Protein AF-A0A4Z1FNQ2-F1 (afdb_monomer)

Mean predicted aligned error: 9.18 Å

Organism: NCBI:txid278948

Sequence (70 aa):
MGQAFSGPDAFKWLRFTPKATAVLQANPFLFVQLILVLIGLFVLGGIAFWIHYETNKPYAKPKVKKDAKK

pLDDT: mean 84.08, std 12.72, range [43.75, 98.56]

Solvent-accessible surface area (backbone atoms only — not comparable to full-atom values): 4345 Å² total; per-residue (Å²): 130,68,77,83,51,51,69,96,66,38,66,53,92,72,67,60,53,72,68,58,42,50,55,42,49,76,42,51,64,58,55,55,49,51,53,52,50,51,52,51,50,51,52,52,52,50,51,53,48,50,50,52,56,61,70,41,55,86,72,54,73,81,77,78,60,81,75,80,77,118

Foldseek 3Di:
DDPQLDDDCRCVVVVDDPVVSVVCSVPVVVVVVVVVVVVVVVVVVVVVVVCVVVVCVVVDDPDPDPVVPD

Secondary structure (DSSP, 8-state):
--GGG-STTTTGGGT--HHHHHHHHHSHHHHHHHHHHHHHHHHHHHHHHHHHHHHHGGG------GGG--

Structure (mmCIF, N/CA/C/O backbone):
data_AF-A0A4Z1FNQ2-F1
#
_entry.id   AF-A0A4Z1FNQ2-F1
#
loop_
_atom_site.group_PDB
_atom_site.id
_atom_site.type_symbol
_atom_site.label_atom_id
_atom_site.label_alt_id
_atom_site.label_comp_id
_atom_site.label_asym_id
_atom_site.label_entity_id
_atom_site.label_seq_id
_atom_site.pdbx_PDB_ins_code
_atom_site.Cartn_x
_atom_site.Cartn_y
_atom_site.Cartn_z
_atom_site.occupancy
_atom_site.B_iso_or_equiv
_atom_site.auth_seq_id
_atom_site.auth_comp_id
_atom_site.auth_asym_id
_atom_site.auth_atom_id
_atom_site.pdbx_PDB_model_num
ATOM 1 N N . MET A 1 1 ? 15.933 10.557 -14.057 1.00 52.69 1 MET A N 1
ATOM 2 C CA . MET A 1 1 ? 15.107 9.662 -13.215 1.00 52.69 1 MET A CA 1
ATOM 3 C C . MET A 1 1 ? 16.037 8.917 -12.272 1.00 52.69 1 MET A C 1
ATOM 5 O O . MET A 1 1 ? 17.121 8.556 -12.710 1.00 52.69 1 MET A O 1
ATOM 9 N N . GLY A 1 2 ? 15.689 8.808 -10.986 1.00 60.38 2 GLY A N 1
ATOM 10 C CA . GLY A 1 2 ? 16.595 8.287 -9.955 1.00 60.38 2 GLY A CA 1
ATOM 11 C C . GLY A 1 2 ? 17.091 6.870 -10.257 1.00 60.38 2 GLY A C 1
ATOM 12 O O . GLY A 1 2 ? 16.358 6.061 -10.821 1.00 60.38 2 GLY A O 1
ATOM 13 N N . GLN A 1 3 ? 18.325 6.581 -9.847 1.00 63.53 3 GLN A N 1
ATOM 14 C CA . GLN A 1 3 ? 19.044 5.314 -10.052 1.00 63.53 3 GLN A CA 1
ATOM 15 C C . GLN A 1 3 ? 18.258 4.063 -9.596 1.00 63.53 3 GLN A C 1
ATOM 17 O O . GLN A 1 3 ? 18.529 2.961 -10.052 1.00 63.53 3 GLN A O 1
ATOM 22 N N . ALA A 1 4 ? 17.251 4.236 -8.734 1.00 67.69 4 ALA A N 1
ATOM 23 C CA . ALA A 1 4 ? 16.403 3.173 -8.196 1.00 67.69 4 ALA A CA 1
ATOM 24 C C . ALA A 1 4 ? 15.474 2.493 -9.225 1.00 67.69 4 ALA A C 1
ATOM 26 O O . ALA A 1 4 ? 15.019 1.378 -8.982 1.00 67.69 4 ALA A O 1
ATOM 27 N N . PHE A 1 5 ? 15.177 3.145 -10.356 1.00 74.12 5 PHE A N 1
ATOM 28 C CA . PHE A 1 5 ? 14.240 2.631 -11.369 1.00 74.12 5 PHE A CA 1
ATOM 29 C C . PHE A 1 5 ? 14.898 2.322 -12.717 1.00 74.12 5 PHE A C 1
ATOM 31 O O . PHE A 1 5 ? 14.203 2.020 -13.684 1.00 74.12 5 PHE A O 1
ATOM 38 N N . SER A 1 6 ? 16.223 2.401 -12.813 1.00 75.62 6 SER A N 1
ATOM 39 C CA . SER A 1 6 ? 16.964 2.206 -14.059 1.00 75.62 6 SER A CA 1
ATOM 40 C C . SER A 1 6 ? 17.915 1.010 -13.981 1.00 75.62 6 SER A C 1
ATOM 42 O O . SER A 1 6 ? 18.327 0.584 -12.907 1.00 75.62 6 SER A O 1
ATOM 44 N N . GLY A 1 7 ? 18.256 0.458 -15.148 1.00 78.31 7 GLY A N 1
ATOM 45 C CA . GLY A 1 7 ? 19.231 -0.625 -15.290 1.00 78.31 7 GLY A CA 1
ATOM 46 C C . GLY A 1 7 ? 18.630 -2.037 -15.399 1.00 78.31 7 GLY A C 1
ATOM 47 O O . GLY A 1 7 ? 17.436 -2.227 -15.170 1.00 78.31 7 GLY A O 1
ATOM 48 N N . PRO A 1 8 ? 19.445 -3.041 -15.773 1.00 73.12 8 PRO A N 1
ATOM 49 C CA . PRO A 1 8 ? 18.974 -4.392 -16.106 1.00 73.12 8 PRO A CA 1
ATOM 50 C C . PRO A 1 8 ? 18.313 -5.143 -14.942 1.00 73.12 8 PRO A C 1
ATOM 52 O O . PRO A 1 8 ? 17.496 -6.031 -15.169 1.00 73.12 8 PRO A O 1
ATOM 55 N N . ASP A 1 9 ? 18.656 -4.787 -13.701 1.00 76.75 9 ASP A N 1
ATOM 56 C CA . ASP A 1 9 ? 18.168 -5.459 -12.492 1.00 76.75 9 ASP A CA 1
ATOM 57 C C . ASP A 1 9 ? 17.012 -4.721 -11.790 1.00 76.75 9 ASP A C 1
ATOM 59 O O . ASP A 1 9 ? 16.543 -5.162 -10.734 1.00 76.75 9 ASP A O 1
ATOM 63 N N . ALA A 1 10 ? 16.507 -3.619 -12.361 1.00 78.38 10 ALA A N 1
ATOM 64 C CA . ALA A 1 10 ? 15.344 -2.930 -11.808 1.00 78.38 10 ALA A CA 1
ATOM 65 C C . ALA A 1 10 ? 14.147 -3.893 -11.719 1.00 78.38 10 ALA A C 1
ATOM 67 O O . ALA A 1 10 ? 13.837 -4.615 -12.665 1.00 78.38 10 ALA A O 1
ATOM 68 N N . PHE A 1 11 ? 13.473 -3.913 -10.566 1.00 81.00 11 PHE A N 1
ATOM 69 C CA . PHE A 1 11 ? 12.304 -4.767 -10.309 1.00 81.00 11 PHE A CA 1
ATOM 70 C C . PHE A 1 11 ? 12.537 -6.287 -10.434 1.00 81.00 11 PHE A C 1
ATOM 72 O O . PHE A 1 11 ? 11.570 -7.048 -10.453 1.00 81.00 11 PHE A O 1
ATOM 79 N N . LYS A 1 12 ? 13.787 -6.774 -10.446 1.00 81.19 12 LYS A N 1
ATOM 80 C CA . LYS A 1 12 ? 14.098 -8.216 -10.555 1.00 81.19 12 LYS A CA 1
ATOM 81 C C . LYS A 1 12 ? 13.446 -9.072 -9.462 1.00 81.19 12 LYS A C 1
ATOM 83 O O . LYS A 1 12 ? 13.044 -10.204 -9.716 1.00 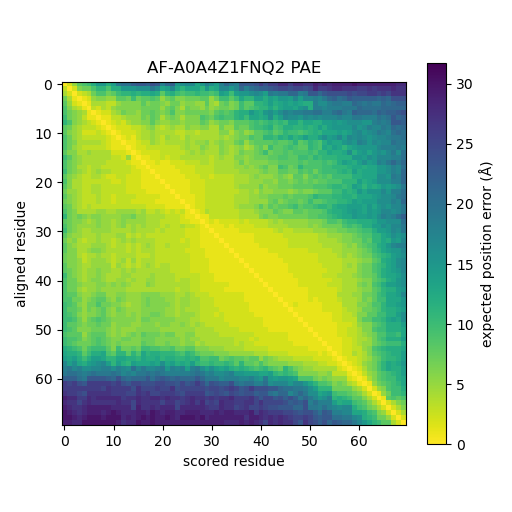81.19 12 LYS A O 1
ATOM 88 N N . TRP A 1 13 ? 13.271 -8.504 -8.269 1.00 83.12 13 TRP A N 1
ATOM 89 C CA . TRP A 1 13 ? 12.567 -9.117 -7.138 1.00 83.12 13 TRP A CA 1
ATOM 90 C C . TRP A 1 13 ? 11.079 -9.401 -7.406 1.00 83.12 13 TRP A C 1
ATOM 92 O O . TRP A 1 13 ? 10.521 -10.318 -6.813 1.00 83.12 13 TRP A O 1
ATOM 102 N N . LEU A 1 14 ? 10.456 -8.681 -8.345 1.00 85.25 14 LEU A N 1
ATOM 103 C CA . LEU A 1 14 ? 9.071 -8.899 -8.775 1.00 85.25 14 LEU A CA 1
ATOM 104 C C . LEU A 1 14 ? 8.951 -9.969 -9.875 1.00 85.25 14 LEU A C 1
ATOM 106 O O . LEU A 1 14 ? 7.839 -10.337 -10.245 1.00 85.25 14 LEU A O 1
ATOM 110 N N . ARG A 1 15 ? 10.081 -10.486 -10.390 1.00 87.38 15 ARG A N 1
ATOM 111 C CA . ARG A 1 15 ? 10.157 -11.541 -11.424 1.00 87.38 15 ARG A CA 1
ATOM 112 C C . ARG A 1 15 ? 9.308 -11.240 -12.669 1.00 87.38 15 ARG A C 1
ATOM 114 O O . ARG A 1 15 ? 8.733 -12.143 -13.275 1.00 87.38 15 ARG A O 1
ATOM 121 N N . PHE A 1 16 ? 9.232 -9.970 -13.056 1.00 86.44 16 PHE A N 1
ATOM 122 C CA . PHE A 1 16 ? 8.528 -9.547 -14.261 1.00 86.44 16 PHE A CA 1
ATOM 123 C C . PHE A 1 16 ? 9.234 -10.001 -15.540 1.00 86.44 16 PHE A C 1
ATOM 125 O O . PHE A 1 16 ? 10.440 -10.245 -15.569 1.00 86.44 16 PHE A O 1
ATOM 132 N N . THR A 1 17 ? 8.466 -10.094 -16.629 1.00 89.81 17 THR A N 1
ATOM 133 C CA . THR A 1 17 ? 9.050 -10.296 -17.958 1.00 89.81 17 THR A CA 1
ATOM 134 C C . THR A 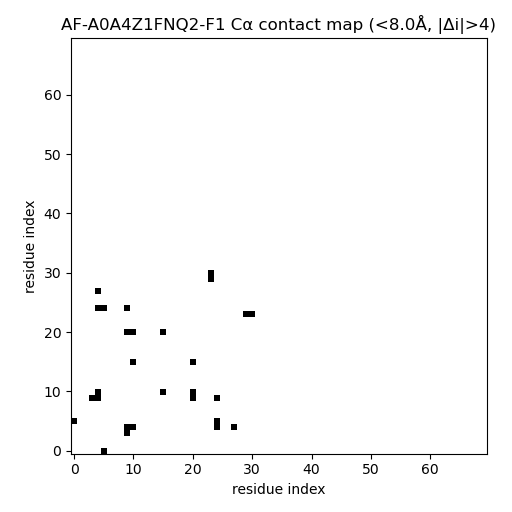1 17 ? 9.881 -9.070 -18.355 1.00 89.81 17 THR A C 1
ATOM 136 O O . THR A 1 17 ? 9.539 -7.954 -17.954 1.00 89.81 17 THR A O 1
ATOM 139 N N . PRO A 1 18 ? 10.914 -9.216 -19.207 1.00 87.44 18 PRO A N 1
ATOM 140 C CA . PRO A 1 18 ? 11.722 -8.077 -19.654 1.00 87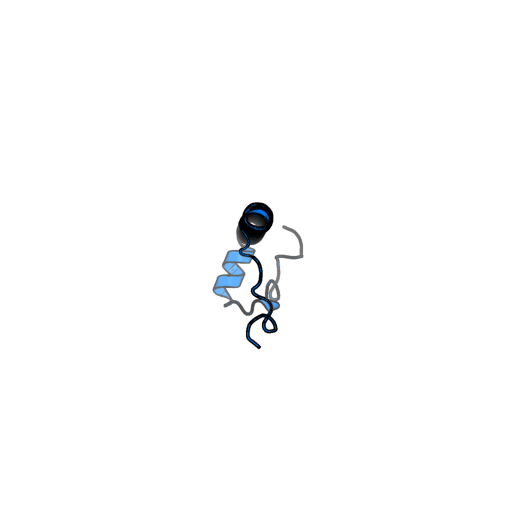.44 18 PRO A CA 1
ATOM 141 C C . PRO A 1 18 ? 10.888 -6.952 -20.282 1.00 87.44 18 PRO A C 1
ATOM 143 O O . PRO A 1 18 ? 11.173 -5.776 -20.080 1.00 87.44 18 PRO A O 1
ATOM 146 N N . LYS A 1 19 ? 9.809 -7.311 -20.994 1.00 87.31 19 LYS A N 1
ATOM 147 C CA . LYS A 1 19 ? 8.863 -6.348 -21.575 1.00 87.31 19 LYS A CA 1
ATOM 148 C C . LYS A 1 19 ? 8.123 -5.551 -20.497 1.00 87.31 19 LYS A C 1
ATOM 150 O O . LYS A 1 19 ? 8.010 -4.337 -20.619 1.00 87.31 19 LYS A O 1
ATOM 155 N N . ALA A 1 20 ? 7.644 -6.211 -19.443 1.00 86.31 20 ALA A N 1
ATOM 156 C CA . ALA A 1 20 ? 6.968 -5.538 -18.337 1.00 86.31 20 ALA A CA 1
ATOM 157 C C . ALA A 1 20 ? 7.931 -4.629 -17.557 1.00 86.31 20 ALA A C 1
ATOM 159 O O . ALA A 1 20 ? 7.583 -3.483 -17.276 1.00 86.31 20 ALA A O 1
ATOM 160 N N . THR A 1 21 ? 9.162 -5.083 -17.295 1.00 86.38 21 THR A N 1
ATOM 161 C CA . THR A 1 21 ? 10.205 -4.241 -16.689 1.00 86.38 21 THR A CA 1
ATOM 162 C C . THR A 1 21 ? 10.471 -3.001 -17.539 1.00 86.38 21 THR A C 1
ATOM 164 O O . THR A 1 21 ? 10.443 -1.898 -17.006 1.00 86.38 21 THR A O 1
ATOM 167 N N . ALA A 1 22 ? 10.620 -3.140 -18.861 1.00 86.56 22 ALA A N 1
ATOM 168 C CA . ALA A 1 22 ? 10.846 -2.002 -19.754 1.00 86.56 22 ALA A CA 1
ATOM 169 C C . ALA A 1 22 ? 9.707 -0.964 -19.708 1.00 86.56 22 ALA A C 1
ATOM 171 O O . ALA A 1 22 ? 9.973 0.237 -19.683 1.00 86.56 22 ALA A O 1
ATOM 172 N N . VAL A 1 23 ? 8.444 -1.403 -19.634 1.00 86.19 23 VAL A N 1
ATOM 173 C CA . VAL A 1 23 ? 7.284 -0.499 -19.495 1.00 86.19 23 VAL A CA 1
ATOM 174 C C . VAL A 1 23 ? 7.341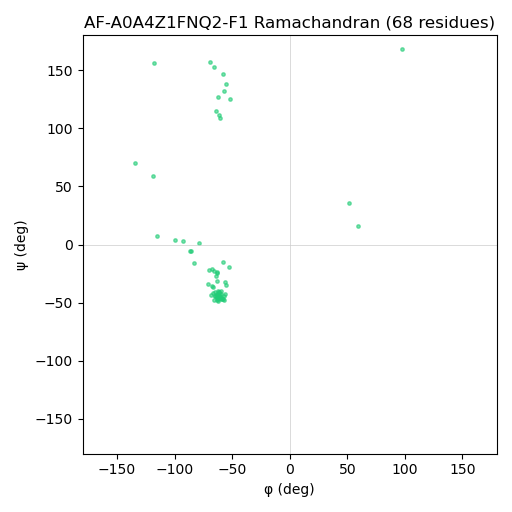 0.281 -18.178 1.00 86.19 23 VAL A C 1
ATOM 176 O O . VAL A 1 23 ? 7.124 1.494 -18.169 1.00 86.19 23 VAL A O 1
ATOM 179 N N . LEU A 1 24 ? 7.676 -0.394 -17.075 1.00 85.44 24 LEU A N 1
ATOM 180 C CA . LEU A 1 24 ? 7.817 0.251 -15.767 1.00 85.44 24 LEU A CA 1
ATOM 181 C C . LEU A 1 24 ? 9.013 1.207 -15.719 1.00 85.44 24 LEU A C 1
ATOM 183 O O . LEU A 1 24 ? 8.927 2.255 -15.091 1.00 85.44 24 LEU A O 1
ATOM 187 N N . GLN A 1 25 ? 10.111 0.886 -16.400 1.00 85.56 25 GLN A N 1
ATOM 188 C CA . GLN A 1 25 ? 11.278 1.767 -16.492 1.00 85.56 25 GLN A CA 1
ATOM 189 C C . GLN A 1 25 ? 11.026 2.995 -17.368 1.00 85.56 25 GLN A C 1
ATOM 191 O O . GLN A 1 25 ? 11.557 4.067 -17.079 1.00 85.56 25 GLN A O 1
ATOM 196 N N . ALA A 1 26 ? 10.216 2.856 -18.421 1.00 88.31 26 ALA A N 1
ATOM 197 C CA . ALA A 1 26 ? 9.832 3.971 -19.281 1.00 88.31 26 ALA A CA 1
ATOM 198 C C . ALA A 1 26 ? 8.958 4.988 -18.533 1.00 88.31 26 ALA A C 1
ATOM 200 O O . ALA A 1 26 ? 9.103 6.190 -18.736 1.00 88.31 26 ALA A O 1
ATOM 201 N N . ASN A 1 27 ? 8.082 4.511 -17.641 1.00 85.69 27 ASN A N 1
ATOM 202 C CA . ASN A 1 27 ? 7.160 5.345 -16.871 1.00 85.69 27 ASN A CA 1
ATOM 203 C C . ASN A 1 27 ? 7.137 4.933 -15.387 1.00 85.69 27 ASN A C 1
ATOM 205 O O . ASN A 1 27 ? 6.127 4.416 -14.899 1.00 85.69 27 ASN A O 1
ATOM 209 N N . PRO A 1 28 ? 8.216 5.180 -14.626 1.00 82.75 28 PRO A N 1
ATOM 210 C CA . PRO A 1 28 ? 8.349 4.678 -13.256 1.00 82.75 28 PRO A CA 1
ATOM 211 C C . PRO A 1 28 ? 7.330 5.287 -12.293 1.00 82.75 28 PRO A C 1
ATOM 213 O O . PRO A 1 28 ? 6.973 4.670 -11.290 1.00 82.75 28 PRO A O 1
ATOM 216 N N . PHE A 1 29 ? 6.798 6.466 -12.622 1.00 86.44 29 PHE A N 1
ATOM 217 C CA . PHE A 1 29 ? 5.752 7.105 -11.833 1.00 86.44 29 PHE A CA 1
ATOM 218 C C . PHE A 1 29 ? 4.450 6.292 -11.799 1.00 86.44 29 PHE A C 1
ATOM 220 O O . PHE A 1 29 ? 3.781 6.279 -10.770 1.00 86.44 29 PHE A O 1
ATOM 227 N N . LEU A 1 30 ? 4.125 5.545 -12.865 1.00 85.19 30 LEU A N 1
ATOM 228 C CA . LEU A 1 30 ? 2.930 4.691 -12.896 1.00 85.19 30 LEU A CA 1
ATOM 229 C C . LEU A 1 30 ? 2.994 3.596 -11.827 1.00 85.19 30 LEU A C 1
ATOM 231 O O . LEU A 1 30 ? 1.994 3.314 -11.169 1.00 85.19 30 LEU A O 1
ATOM 235 N N . PHE A 1 31 ? 4.176 3.008 -11.617 1.00 85.06 31 PHE A N 1
ATOM 236 C CA . PHE A 1 31 ? 4.367 1.994 -10.583 1.00 85.06 31 PHE A CA 1
ATOM 237 C C . PHE A 1 31 ? 4.194 2.585 -9.184 1.00 85.06 31 PHE A C 1
ATOM 239 O O . PHE A 1 31 ? 3.454 2.042 -8.367 1.00 85.06 31 PHE A O 1
ATOM 246 N N . VAL A 1 32 ? 4.834 3.728 -8.920 1.00 89.06 32 VAL A N 1
ATOM 247 C CA . VAL A 1 32 ? 4.718 4.427 -7.631 1.00 89.06 32 VAL A CA 1
ATOM 248 C C . VAL A 1 32 ? 3.263 4.798 -7.351 1.00 89.06 32 VAL A C 1
ATOM 250 O O . VAL A 1 32 ? 2.761 4.535 -6.259 1.00 89.06 32 VAL A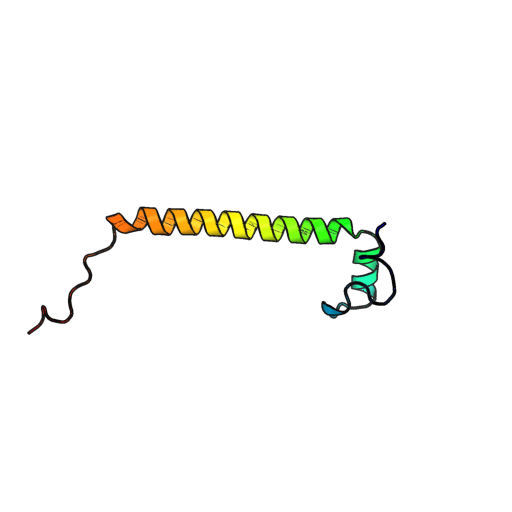 O 1
ATOM 253 N N . GLN A 1 33 ? 2.565 5.346 -8.346 1.00 93.19 33 GLN A N 1
ATOM 254 C CA . GLN A 1 33 ? 1.161 5.719 -8.224 1.00 93.19 33 GLN A CA 1
ATOM 255 C C . GLN A 1 33 ? 0.273 4.509 -7.920 1.00 93.19 33 GLN A C 1
ATOM 257 O O . GLN A 1 33 ? -0.561 4.591 -7.021 1.00 93.19 33 GLN A O 1
ATOM 262 N N . LEU A 1 34 ? 0.475 3.377 -8.602 1.00 91.50 34 LEU A N 1
ATOM 263 C CA . LEU A 1 34 ? -0.253 2.139 -8.316 1.00 91.50 34 LEU A CA 1
ATOM 264 C C . LEU A 1 34 ? -0.069 1.702 -6.856 1.00 91.50 34 LEU A C 1
ATOM 266 O O . LEU A 1 34 ? -1.051 1.411 -6.175 1.00 91.50 34 LEU A O 1
ATOM 270 N N . ILE A 1 35 ? 1.171 1.689 -6.361 1.00 92.38 35 ILE A N 1
ATOM 271 C CA . ILE A 1 35 ? 1.462 1.304 -4.974 1.00 92.38 35 ILE A CA 1
ATOM 272 C C . ILE A 1 35 ? 0.794 2.264 -3.982 1.00 92.38 35 ILE A C 1
ATOM 274 O O . ILE A 1 35 ? 0.164 1.807 -3.030 1.00 92.38 35 ILE A O 1
ATOM 278 N N . LEU A 1 36 ? 0.865 3.577 -4.218 1.00 96.56 36 LEU A N 1
ATOM 279 C CA . LEU A 1 36 ? 0.207 4.573 -3.366 1.00 96.56 36 LEU A CA 1
ATOM 280 C C . LEU A 1 36 ? -1.317 4.397 -3.339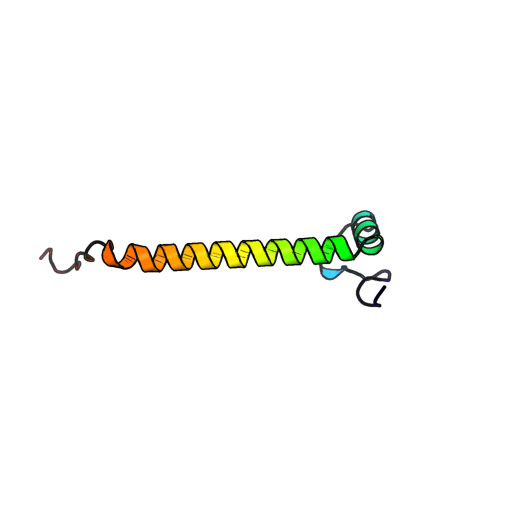 1.00 96.56 36 LEU A C 1
ATOM 282 O O . LEU A 1 36 ? -1.918 4.479 -2.269 1.00 96.56 36 LEU A O 1
ATOM 286 N N . VAL A 1 37 ? -1.937 4.107 -4.486 1.00 98.00 37 VAL A N 1
ATOM 287 C CA . VAL A 1 37 ? -3.379 3.834 -4.570 1.00 98.00 37 VAL A CA 1
ATOM 288 C C . VAL A 1 37 ? -3.743 2.576 -3.782 1.00 98.00 37 VAL A C 1
ATOM 290 O O . VAL A 1 37 ? -4.695 2.609 -3.004 1.00 98.00 37 VAL A O 1
ATOM 293 N N . LEU A 1 38 ? -2.980 1.488 -3.921 1.00 97.94 38 LEU A N 1
ATOM 294 C CA . LEU A 1 38 ? -3.220 0.258 -3.160 1.00 97.94 38 LEU A CA 1
ATOM 295 C C . LEU A 1 38 ? -3.103 0.499 -1.651 1.00 97.94 38 LEU A C 1
ATOM 297 O O . LEU A 1 38 ? -3.987 0.086 -0.903 1.00 97.94 38 LEU A O 1
ATOM 301 N N . ILE A 1 39 ? -2.067 1.216 -1.204 1.00 98.31 39 ILE A N 1
ATOM 302 C CA . ILE A 1 39 ? -1.910 1.596 0.208 1.00 98.31 39 ILE A CA 1
ATOM 303 C C . ILE A 1 39 ? -3.115 2.421 0.674 1.00 98.31 39 ILE A C 1
ATOM 305 O O . ILE A 1 39 ? -3.690 2.115 1.717 1.00 98.31 39 ILE A O 1
ATOM 309 N N . GLY A 1 40 ? -3.541 3.417 -0.108 1.00 98.31 40 GLY A N 1
ATOM 310 C CA . GLY A 1 40 ? -4.718 4.230 0.199 1.00 98.31 40 GLY A CA 1
ATOM 311 C C . GLY A 1 40 ? -5.992 3.395 0.360 1.00 98.31 40 GLY A C 1
ATOM 312 O O . GLY A 1 40 ? -6.723 3.575 1.334 1.00 98.31 40 GLY A O 1
ATOM 313 N N . LEU A 1 41 ? -6.229 2.430 -0.534 1.00 98.50 41 LEU A N 1
ATOM 314 C CA . LEU A 1 41 ? -7.367 1.509 -0.443 1.00 98.50 41 LEU A CA 1
ATOM 315 C C . LEU A 1 41 ? -7.302 0.624 0.809 1.00 98.50 41 LEU A C 1
ATOM 317 O O . LEU A 1 41 ? -8.321 0.455 1.479 1.00 98.50 41 LEU A O 1
ATOM 321 N N . PHE A 1 42 ? -6.126 0.097 1.162 1.00 98.19 42 PHE A N 1
ATOM 322 C CA . PHE A 1 42 ? -5.952 -0.685 2.391 1.00 98.19 42 PHE A CA 1
ATOM 323 C C . PHE A 1 42 ? -6.183 0.151 3.651 1.00 98.19 42 PHE A C 1
ATOM 325 O O . PHE A 1 42 ? -6.831 -0.325 4.581 1.00 98.19 42 PHE A O 1
ATOM 332 N N . VAL A 1 43 ? -5.703 1.397 3.681 1.00 98.56 43 VAL A N 1
ATOM 333 C CA . VAL A 1 43 ? -5.940 2.320 4.800 1.00 98.56 43 VAL A CA 1
ATOM 334 C C . VAL A 1 43 ? -7.433 2.616 4.938 1.00 98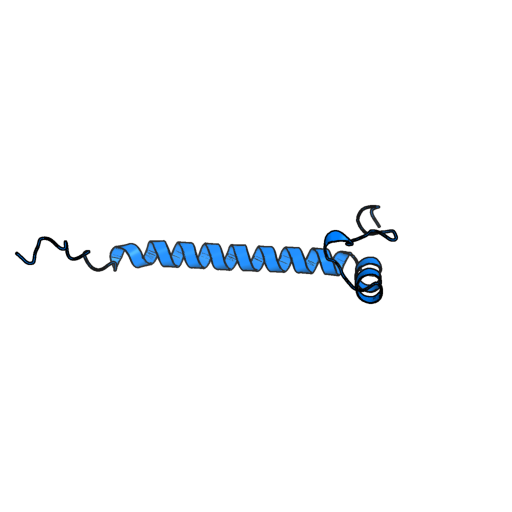.56 43 VAL A C 1
ATOM 336 O O . VAL A 1 43 ? -7.976 2.483 6.033 1.00 98.56 43 VAL A O 1
ATOM 339 N N . LEU A 1 44 ? -8.121 2.941 3.840 1.00 98.19 44 LEU A N 1
ATOM 340 C CA . LEU A 1 44 ? -9.566 3.192 3.850 1.00 98.19 44 LEU A CA 1
ATOM 341 C C . LEU A 1 44 ? -10.358 1.957 4.296 1.00 98.19 44 LEU A C 1
ATOM 343 O O . LEU A 1 44 ? -11.224 2.066 5.163 1.00 98.19 44 LEU A O 1
ATOM 347 N N . GLY A 1 45 ? -10.035 0.781 3.753 1.00 98.12 45 GLY A N 1
ATOM 348 C CA . GLY A 1 45 ? -10.654 -0.482 4.153 1.00 98.12 45 GLY A CA 1
ATOM 349 C C . GLY A 1 45 ? -10.404 -0.815 5.625 1.00 98.12 45 GLY A C 1
ATOM 350 O O . GLY A 1 45 ? -11.325 -1.234 6.323 1.00 98.12 45 GLY A O 1
ATOM 351 N N . GLY A 1 46 ? -9.190 -0.570 6.125 1.00 98.19 46 GLY A N 1
ATOM 352 C CA . GLY A 1 46 ? -8.825 -0.766 7.527 1.00 98.19 46 GLY A CA 1
ATOM 353 C C . GLY A 1 46 ? -9.574 0.172 8.473 1.00 98.19 46 GLY A C 1
ATOM 354 O O . GLY A 1 46 ? -10.106 -0.281 9.485 1.00 98.19 46 GLY A O 1
ATOM 355 N N . ILE A 1 47 ? -9.684 1.457 8.125 1.00 98.38 47 ILE A N 1
ATOM 356 C CA . ILE A 1 47 ? -10.468 2.436 8.894 1.00 98.38 47 ILE A CA 1
ATOM 357 C C . ILE A 1 47 ? -11.947 2.038 8.904 1.00 98.38 47 ILE A C 1
ATOM 359 O O . ILE A 1 47 ? -12.563 2.001 9.968 1.00 98.38 47 ILE A O 1
ATOM 363 N N . ALA A 1 48 ? -12.512 1.686 7.746 1.00 98.00 48 ALA A N 1
ATOM 364 C CA . ALA A 1 48 ? -13.899 1.241 7.647 1.00 98.00 48 ALA A CA 1
ATOM 365 C C . ALA A 1 48 ? -14.154 -0.023 8.485 1.00 98.00 48 ALA A C 1
ATOM 367 O O . ALA A 1 48 ? -15.144 -0.092 9.215 1.00 98.00 48 ALA A O 1
ATOM 368 N N . PHE A 1 49 ? -13.239 -0.996 8.440 1.00 97.69 49 PHE A N 1
ATOM 369 C CA . PHE A 1 49 ? -13.305 -2.200 9.266 1.00 97.69 49 PHE A CA 1
ATOM 370 C C . PHE A 1 49 ? -13.230 -1.877 10.760 1.00 97.69 49 PHE A C 1
ATOM 372 O O . PHE A 1 49 ? -14.003 -2.424 11.544 1.00 97.69 49 PHE A O 1
ATOM 379 N N . TRP A 1 50 ? -12.334 -0.975 11.164 1.00 97.00 50 TRP A N 1
ATOM 380 C CA . TRP A 1 50 ? -12.195 -0.573 12.561 1.00 97.00 50 TRP A CA 1
ATOM 381 C C . TRP A 1 50 ? -13.462 0.112 13.085 1.00 97.00 50 TRP A C 1
ATOM 383 O O . TRP A 1 50 ? -13.966 -0.260 14.145 1.00 97.00 50 TRP A O 1
ATOM 393 N N . ILE A 1 51 ? -14.037 1.033 12.306 1.00 96.75 51 ILE A N 1
ATOM 394 C CA . ILE A 1 51 ? -15.322 1.667 12.626 1.00 96.75 51 ILE A CA 1
ATOM 395 C C . ILE A 1 51 ? -16.422 0.607 12.737 1.00 96.75 51 ILE A C 1
ATOM 397 O O . ILE A 1 51 ? -17.176 0.601 13.709 1.00 96.75 51 ILE A O 1
ATOM 401 N N . HIS A 1 52 ? -16.510 -0.317 11.778 1.00 95.25 52 HIS A N 1
ATOM 402 C CA . HIS A 1 52 ? -17.495 -1.398 11.805 1.00 95.25 52 HIS A CA 1
ATOM 403 C C . HIS A 1 52 ? -17.347 -2.289 13.049 1.00 95.25 52 HIS A C 1
ATOM 405 O O . HIS A 1 52 ? -18.334 -2.641 13.691 1.00 95.25 52 HIS A O 1
ATOM 411 N N . TYR A 1 53 ? -16.113 -2.625 13.425 1.00 94.69 53 TYR A N 1
ATOM 412 C CA . TYR A 1 53 ? -15.827 -3.408 14.622 1.00 94.69 53 TYR A CA 1
ATOM 413 C C . TYR A 1 53 ? -16.2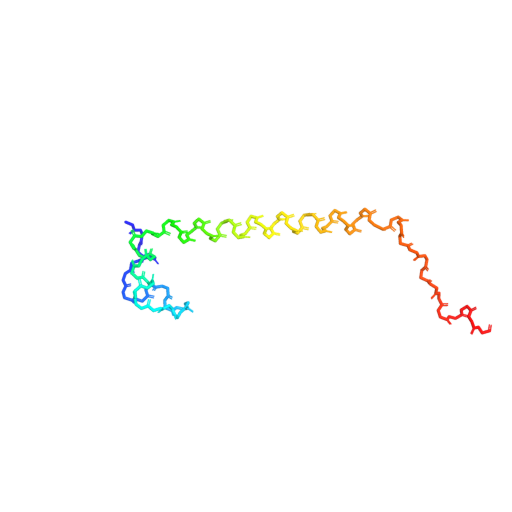76 -2.681 15.895 1.00 94.69 53 TYR A C 1
ATOM 415 O O . TYR A 1 53 ? -16.968 -3.273 16.723 1.00 94.69 53 TYR A O 1
ATOM 423 N N . GLU A 1 54 ? -15.926 -1.400 16.040 1.00 95.00 54 GLU A N 1
ATOM 424 C CA . GLU A 1 54 ? -16.239 -0.616 17.238 1.00 95.00 54 GLU A CA 1
ATOM 425 C C . GLU A 1 54 ? -17.744 -0.354 17.375 1.00 95.00 54 GLU A C 1
ATOM 427 O O . GLU A 1 54 ? -18.321 -0.539 18.448 1.00 95.00 54 GLU A O 1
ATOM 432 N N . THR A 1 55 ? -18.401 -0.005 16.268 1.00 93.88 55 THR A N 1
ATOM 433 C CA . THR A 1 55 ? -19.845 0.282 16.231 1.00 93.88 55 THR A CA 1
ATOM 434 C C . THR A 1 55 ? -20.717 -0.959 16.428 1.00 93.88 55 THR A C 1
ATOM 436 O O . THR A 1 55 ? -21.852 -0.830 16.882 1.00 93.88 55 THR A O 1
ATOM 439 N N . ASN A 1 56 ? -20.198 -2.165 16.174 1.00 92.56 56 ASN A N 1
ATOM 440 C CA . ASN A 1 56 ? -20.912 -3.418 16.433 1.00 92.56 56 ASN A CA 1
ATOM 441 C C . ASN A 1 56 ? -20.814 -3.910 17.886 1.00 92.56 56 ASN A C 1
ATOM 443 O O . ASN A 1 56 ? -21.613 -4.761 18.281 1.00 92.56 56 ASN A O 1
ATOM 447 N N . LYS A 1 57 ? -19.876 -3.406 18.705 1.00 85.81 57 LYS A N 1
ATOM 448 C CA . LYS A 1 57 ? -19.719 -3.848 20.107 1.00 85.81 57 LYS A CA 1
ATOM 449 C C . LYS A 1 57 ? -20.994 -3.714 20.954 1.00 85.81 57 LYS A C 1
ATOM 451 O O . LYS A 1 57 ? -21.288 -4.663 21.679 1.00 85.81 57 LYS A O 1
ATOM 456 N N . PRO A 1 58 ? -21.779 -2.621 20.870 1.00 84.94 58 PRO A N 1
ATOM 457 C CA . PRO A 1 58 ? -23.032 -2.491 21.621 1.00 84.94 58 PRO A CA 1
ATOM 458 C C . PRO A 1 58 ? -24.091 -3.524 21.216 1.00 84.94 58 PRO A C 1
ATOM 460 O O . PRO A 1 58 ? -24.932 -3.901 22.025 1.00 84.94 58 PRO A O 1
ATOM 463 N N . TYR A 1 59 ? -24.035 -4.005 19.972 1.00 81.25 59 TYR A N 1
ATOM 464 C CA . TYR A 1 59 ? -24.959 -5.001 19.426 1.00 81.25 59 TYR A CA 1
ATOM 465 C C . TYR A 1 59 ? -24.442 -6.437 19.578 1.00 81.25 59 TYR A C 1
ATOM 467 O O . TYR A 1 59 ? -25.083 -7.387 19.113 1.00 81.25 59 TYR A O 1
ATOM 475 N N . ALA A 1 60 ? -23.285 -6.627 20.221 1.00 80.00 60 ALA A N 1
ATOM 476 C CA . ALA A 1 60 ? -22.740 -7.947 20.469 1.00 80.00 60 ALA A CA 1
ATOM 477 C C . ALA A 1 60 ? -23.682 -8.723 21.398 1.00 80.00 60 ALA A C 1
ATOM 479 O O . ALA A 1 60 ? -23.873 -8.373 22.563 1.00 80.00 60 ALA A O 1
ATOM 480 N N . LYS A 1 61 ? -24.268 -9.807 20.875 1.00 78.25 61 LYS A N 1
ATOM 481 C CA . LYS A 1 61 ? -25.108 -10.704 21.673 1.00 78.25 61 LYS A CA 1
ATOM 482 C C . LYS A 1 61 ? -24.308 -11.196 22.888 1.00 78.25 61 LYS A C 1
ATOM 484 O O . LYS A 1 61 ? -23.136 -11.557 22.715 1.00 78.25 61 LYS A O 1
ATOM 489 N N . PRO A 1 62 ? -24.912 -11.258 24.091 1.00 76.56 62 PRO A N 1
ATOM 490 C CA . PRO A 1 62 ? -24.250 -11.811 25.261 1.00 76.56 62 PRO A CA 1
ATOM 491 C C . PRO A 1 62 ? -23.701 -13.191 24.911 1.00 76.56 62 PRO A C 1
ATOM 493 O O . PRO A 1 62 ? -24.436 -14.052 24.421 1.00 76.56 62 PRO A O 1
ATOM 496 N N . LYS A 1 63 ? -22.399 -13.406 25.121 1.00 72.19 63 LYS A N 1
ATOM 497 C CA . LYS A 1 63 ? -21.811 -14.732 24.928 1.00 72.19 63 LYS A CA 1
ATOM 498 C C . LYS A 1 63 ? -22.500 -15.670 25.919 1.00 72.19 63 LYS A C 1
AT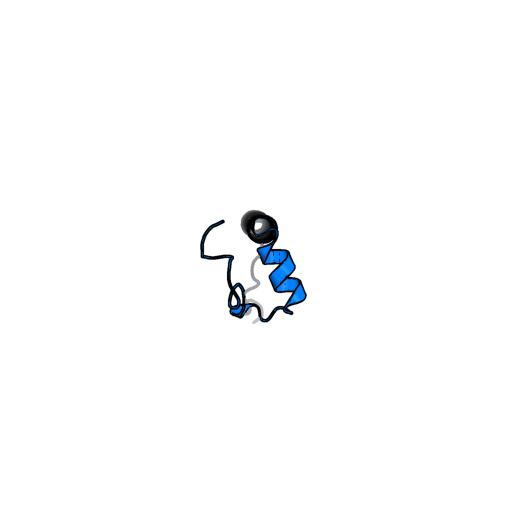OM 500 O O . LYS A 1 63 ? -22.314 -15.520 27.125 1.00 72.19 63 LYS A O 1
ATOM 505 N N . VAL A 1 64 ? -23.312 -16.605 25.421 1.00 71.06 64 VAL A N 1
ATOM 506 C CA . VAL A 1 64 ? -23.934 -17.642 26.253 1.00 71.06 64 VAL A CA 1
ATOM 507 C C . VAL A 1 64 ? -22.793 -18.434 26.884 1.00 71.06 64 VAL A C 1
ATOM 509 O O . VAL A 1 64 ? -22.047 -19.123 26.185 1.00 71.06 64 VAL A O 1
ATOM 512 N N . LYS A 1 65 ? -22.595 -18.275 28.197 1.00 69.38 65 LYS A N 1
ATOM 513 C CA . LYS A 1 65 ? -21.603 -19.060 28.934 1.00 69.38 65 LYS A CA 1
ATOM 514 C C . LYS A 1 65 ? -22.017 -20.526 28.825 1.00 69.38 65 LYS A C 1
ATOM 516 O O . LYS A 1 65 ? -23.160 -20.864 29.124 1.00 69.38 65 LYS A O 1
ATOM 521 N N . LYS A 1 66 ? -21.093 -21.382 28.373 1.00 63.00 66 LYS A N 1
ATOM 522 C CA . LYS A 1 66 ? -21.323 -22.827 28.187 1.00 63.00 66 LYS A CA 1
ATOM 523 C C . LYS A 1 66 ? -21.752 -23.537 29.481 1.00 63.00 66 LYS A C 1
ATOM 525 O O . LYS A 1 66 ? -22.319 -24.617 29.399 1.00 63.00 66 LYS A O 1
ATOM 530 N N . ASP A 1 67 ? -21.572 -22.893 30.631 1.00 61.59 67 ASP A N 1
ATOM 531 C CA . ASP A 1 67 ? -21.930 -23.418 31.951 1.00 61.59 67 ASP A CA 1
ATOM 532 C C . ASP A 1 67 ? -23.386 -23.135 32.368 1.00 61.59 67 ASP A C 1
ATOM 534 O O . ASP A 1 67 ? -23.831 -23.639 33.389 1.00 61.59 67 ASP A O 1
ATOM 538 N N . ALA A 1 68 ? -24.163 -22.369 31.588 1.00 58.94 68 ALA A N 1
ATOM 539 C CA . ALA A 1 68 ? -25.584 -22.105 31.876 1.00 58.94 68 ALA A CA 1
ATOM 540 C C . ALA A 1 68 ? -26.524 -23.264 31.473 1.00 58.94 68 ALA A C 1
ATOM 542 O O . ALA A 1 68 ? -27.742 -23.157 31.596 1.00 58.94 68 ALA A O 1
ATOM 543 N N . LYS A 1 69 ? -25.960 -24.356 30.946 1.00 55.00 69 LYS A N 1
ATOM 544 C CA . LYS A 1 69 ? -26.663 -25.582 30.556 1.00 55.00 69 LYS A CA 1
ATOM 545 C C . LYS A 1 69 ? -26.130 -26.753 31.390 1.00 55.00 69 LYS A C 1
ATOM 547 O O . LYS A 1 69 ? -25.574 -27.706 30.848 1.00 55.00 69 LYS A O 1
ATOM 552 N N . LYS A 1 70 ? -26.234 -26.662 32.711 1.00 43.75 70 LYS A N 1
ATOM 553 C CA . LYS A 1 70 ? -26.078 -27.823 33.585 1.00 43.75 70 LYS A CA 1
ATOM 554 C C . LYS A 1 70 ? -27.063 -27.745 34.733 1.00 43.75 70 LYS A C 1
ATOM 556 O O . LYS A 1 70 ? -27.224 -26.628 35.265 1.00 43.75 70 LYS A O 1
#

Radius of gyration: 23.41 Å; Cα contacts (8 Å, |Δi|>4): 14; chains: 1; bounding box: 46×38×55 Å